Protein AF-A0A968GQY3-F1 (afdb_monomer)

Structure (mmCIF, N/CA/C/O backbone):
data_AF-A0A968GQY3-F1
#
_entry.id   AF-A0A968GQY3-F1
#
loop_
_atom_site.group_PDB
_atom_site.id
_atom_site.type_symbol
_atom_site.label_atom_id
_atom_site.label_alt_id
_atom_site.label_comp_id
_atom_site.label_asym_id
_atom_site.label_entity_id
_atom_site.label_seq_id
_atom_site.pdbx_PDB_ins_code
_atom_site.Cartn_x
_atom_site.Cartn_y
_atom_site.Cartn_z
_atom_site.occupancy
_atom_site.B_iso_or_equiv
_atom_site.auth_seq_id
_atom_site.auth_comp_id
_atom_site.auth_asym_id
_atom_site.auth_atom_id
_atom_site.pdbx_PDB_model_num
ATOM 1 N N . MET A 1 1 ? 6.107 16.540 3.858 1.00 60.84 1 MET A N 1
ATOM 2 C CA . MET A 1 1 ? 4.685 16.249 3.554 1.00 60.84 1 MET A CA 1
ATOM 3 C C . MET A 1 1 ? 4.424 14.768 3.295 1.00 60.84 1 MET A C 1
ATOM 5 O O . MET A 1 1 ? 3.574 14.218 3.980 1.00 60.84 1 MET A O 1
ATOM 9 N N . LEU A 1 2 ? 5.167 14.096 2.402 1.00 68.94 2 LEU A N 1
ATOM 10 C CA . LEU A 1 2 ? 4.952 12.666 2.095 1.00 68.94 2 LEU A CA 1
ATOM 11 C C . LEU A 1 2 ? 4.995 11.741 3.329 1.00 68.94 2 LEU A C 1
ATOM 13 O O . LEU A 1 2 ? 4.120 10.896 3.483 1.00 68.94 2 LEU A O 1
ATOM 17 N N . GLY A 1 3 ? 5.952 11.942 4.244 1.00 71.81 3 GLY A N 1
ATOM 18 C CA . GLY A 1 3 ? 6.068 11.122 5.460 1.00 71.81 3 GLY A CA 1
ATOM 19 C C . GLY A 1 3 ? 4.888 11.264 6.428 1.00 71.81 3 GLY A C 1
ATOM 20 O O . GLY A 1 3 ? 4.412 10.271 6.967 1.00 71.81 3 GLY A O 1
ATOM 21 N N . SER A 1 4 ? 4.359 12.479 6.604 1.00 79.62 4 SER A N 1
ATOM 22 C CA . SER A 1 4 ? 3.203 12.731 7.476 1.00 79.62 4 SER A CA 1
ATOM 23 C C . SER A 1 4 ? 1.925 12.108 6.917 1.00 79.62 4 SER A C 1
ATOM 25 O O . SER A 1 4 ? 1.151 11.518 7.664 1.00 79.62 4 SER A O 1
ATOM 27 N N . LEU A 1 5 ? 1.733 12.193 5.596 1.00 78.25 5 LEU A N 1
ATOM 28 C CA . LEU A 1 5 ? 0.588 11.590 4.917 1.00 78.25 5 LEU A CA 1
ATOM 29 C C . LEU A 1 5 ? 0.647 10.060 4.991 1.00 78.25 5 LEU A C 1
ATOM 31 O O . LEU A 1 5 ? -0.348 9.412 5.297 1.00 78.25 5 LEU A O 1
ATOM 35 N N . ASN A 1 6 ? 1.832 9.486 4.776 1.00 77.25 6 ASN A N 1
ATOM 36 C CA . ASN A 1 6 ? 2.051 8.050 4.905 1.00 77.25 6 ASN A CA 1
ATOM 37 C C . ASN A 1 6 ? 1.795 7.559 6.341 1.00 77.25 6 ASN A C 1
ATOM 39 O O . ASN A 1 6 ? 1.081 6.578 6.529 1.00 77.25 6 ASN A O 1
ATOM 43 N N . GLY A 1 7 ? 2.292 8.286 7.349 1.00 80.00 7 GLY A N 1
ATOM 44 C CA . GLY A 1 7 ? 2.031 7.985 8.757 1.00 80.00 7 GLY A CA 1
ATOM 45 C C . GLY A 1 7 ? 0.544 8.048 9.111 1.00 80.00 7 GLY A C 1
ATOM 46 O O . GLY A 1 7 ? 0.030 7.126 9.742 1.00 80.00 7 GLY A O 1
ATOM 47 N N . TYR A 1 8 ? -0.165 9.081 8.645 1.00 80.62 8 TYR A N 1
ATOM 48 C CA . TYR A 1 8 ? -1.611 9.215 8.840 1.00 80.62 8 TYR A CA 1
ATOM 49 C C . TYR A 1 8 ? -2.384 8.044 8.218 1.00 80.62 8 TYR A C 1
ATOM 51 O O . TYR A 1 8 ? -3.204 7.426 8.893 1.00 80.62 8 TYR A O 1
ATOM 59 N N . ILE A 1 9 ? -2.076 7.689 6.965 1.00 80.31 9 ILE A N 1
ATOM 60 C CA . ILE A 1 9 ? -2.707 6.562 6.261 1.00 80.31 9 ILE A CA 1
ATOM 61 C C . ILE A 1 9 ? -2.434 5.244 6.988 1.00 80.31 9 ILE A C 1
ATOM 63 O O . ILE A 1 9 ? -3.352 4.450 7.165 1.00 80.31 9 ILE A O 1
ATOM 67 N N . ASN A 1 10 ? -1.202 5.012 7.442 1.00 79.38 10 ASN A N 1
ATOM 68 C CA . ASN A 1 10 ? -0.839 3.777 8.132 1.00 79.38 10 ASN A CA 1
ATOM 69 C C . ASN A 1 10 ? -1.600 3.616 9.457 1.00 79.38 10 ASN A C 1
ATOM 71 O O . ASN A 1 10 ? -2.143 2.545 9.737 1.00 79.38 10 ASN A O 1
ATOM 75 N N . VAL A 1 11 ? -1.685 4.688 10.253 1.00 82.81 11 VAL A N 1
ATOM 76 C CA . VAL A 1 11 ? -2.448 4.688 11.509 1.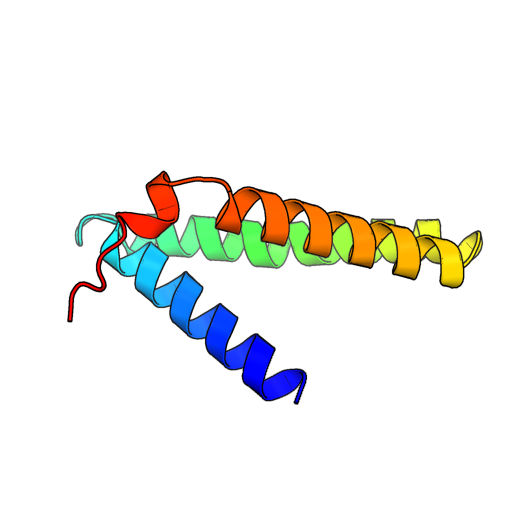00 82.81 11 VAL A CA 1
ATOM 77 C C . VAL A 1 11 ? -3.937 4.514 11.226 1.00 82.81 11 VAL A C 1
ATOM 79 O O . VAL A 1 11 ? -4.560 3.646 11.825 1.00 82.81 11 VAL A O 1
ATOM 82 N N . PHE A 1 12 ? -4.502 5.265 10.277 1.00 81.81 12 PHE A N 1
ATOM 83 C CA . PHE A 1 12 ? -5.911 5.145 9.899 1.00 81.81 12 PHE A CA 1
ATOM 84 C C . PHE A 1 12 ? -6.259 3.725 9.438 1.00 81.81 12 PHE A C 1
ATOM 86 O O . PHE A 1 12 ? -7.225 3.141 9.918 1.00 81.81 12 PHE A O 1
ATOM 93 N N . PHE A 1 13 ? -5.447 3.140 8.556 1.00 78.44 13 PHE A N 1
ATOM 94 C CA . PHE A 1 13 ? -5.665 1.798 8.022 1.00 78.44 13 PHE A CA 1
ATOM 95 C C . PHE A 1 13 ? -5.563 0.727 9.111 1.00 78.44 13 PHE A C 1
ATOM 97 O O . PHE A 1 13 ? -6.399 -0.175 9.186 1.00 78.44 13 PHE A O 1
ATOM 104 N N . THR A 1 14 ? -4.577 0.862 10.000 1.00 74.12 14 THR A N 1
ATOM 105 C CA . THR A 1 14 ? -4.393 -0.045 11.136 1.00 74.12 14 THR A CA 1
ATOM 106 C C . THR A 1 14 ? -5.574 0.046 12.103 1.00 74.12 14 THR A C 1
ATOM 108 O O . THR A 1 14 ? -6.146 -0.981 12.464 1.00 74.12 14 THR A O 1
ATOM 111 N N . THR A 1 15 ? -5.993 1.256 12.476 1.00 79.12 15 THR A N 1
ATOM 112 C CA . THR A 1 15 ? -7.129 1.492 13.381 1.00 79.12 15 THR A CA 1
ATOM 113 C C . THR A 1 15 ? -8.452 1.038 12.763 1.00 79.12 15 THR A C 1
ATOM 115 O O . THR A 1 15 ? -9.263 0.405 13.437 1.00 79.12 15 THR A O 1
ATOM 118 N N . TRP A 1 16 ? -8.666 1.280 11.468 1.00 77.94 16 TRP A N 1
ATOM 119 C CA . TRP A 1 16 ? -9.844 0.803 10.741 1.00 77.94 16 TRP A CA 1
ATOM 120 C C . TRP A 1 16 ? -9.898 -0.728 10.690 1.00 77.94 16 TRP A C 1
ATOM 122 O O . TRP A 1 16 ? -10.932 -1.324 10.996 1.00 77.94 16 TRP A O 1
ATOM 132 N N . GLY A 1 17 ? -8.772 -1.378 10.378 1.00 72.75 17 GLY A N 1
ATOM 133 C CA . GLY A 1 17 ? -8.667 -2.837 10.380 1.00 72.75 17 GLY A CA 1
ATOM 134 C C . GLY A 1 17 ? -8.942 -3.428 11.764 1.00 72.75 17 GLY A C 1
ATOM 135 O O . GLY A 1 17 ? -9.704 -4.386 11.892 1.00 72.75 17 GLY A O 1
ATOM 136 N N . GLN A 1 18 ? -8.392 -2.812 12.813 1.00 71.19 18 GLN A N 1
ATOM 137 C CA . GLN A 1 18 ? -8.657 -3.190 14.203 1.00 71.19 18 GLN A CA 1
ATOM 138 C C . GLN A 1 18 ? -10.129 -2.993 14.601 1.00 71.19 18 GLN A C 1
ATOM 140 O O . GLN A 1 18 ? -10.677 -3.841 15.297 1.00 71.19 18 GLN A O 1
ATOM 145 N N . SER A 1 19 ? -10.779 -1.914 14.149 1.00 71.69 19 SER A N 1
ATOM 146 C CA . SER A 1 19 ? -12.185 -1.594 14.445 1.00 71.69 19 SER A CA 1
ATOM 147 C C . SER A 1 19 ? -13.172 -2.567 13.787 1.00 71.69 19 SER A C 1
ATOM 149 O O . SER A 1 19 ? -14.200 -2.905 14.373 1.00 71.69 19 SER A O 1
ATOM 151 N N . ARG A 1 20 ? -12.856 -3.066 12.584 1.00 68.50 20 ARG A N 1
ATOM 152 C CA . ARG A 1 20 ? -13.702 -4.025 11.853 1.00 68.50 20 ARG A CA 1
ATOM 153 C C . ARG A 1 20 ? -13.543 -5.473 12.322 1.00 68.50 20 ARG A C 1
ATOM 155 O O . ARG A 1 20 ? -14.421 -6.287 12.037 1.00 68.50 20 ARG A O 1
ATOM 162 N N . ALA A 1 21 ? -12.460 -5.815 13.020 1.00 63.94 21 ALA A N 1
ATOM 163 C CA . ALA A 1 21 ? -12.219 -7.178 13.482 1.00 63.94 21 ALA A CA 1
ATOM 164 C C . ALA A 1 21 ? -12.734 -7.421 14.915 1.00 63.94 21 ALA A C 1
ATOM 166 O O . ALA A 1 21 ? -12.421 -6.659 15.830 1.00 63.94 21 ALA A O 1
ATOM 167 N N . PRO A 1 22 ? -13.457 -8.529 15.165 1.00 61.12 22 PRO A N 1
ATOM 168 C CA . PRO A 1 22 ? -13.801 -8.951 16.519 1.00 61.12 22 PRO A CA 1
ATOM 169 C C . PRO A 1 22 ? -12.530 -9.175 17.349 1.00 61.12 22 PRO A C 1
ATOM 171 O O . PRO A 1 22 ? -11.594 -9.824 16.876 1.00 61.12 22 PRO A O 1
ATOM 174 N N . LYS A 1 23 ? -12.508 -8.705 18.607 1.00 62.06 23 LYS A N 1
ATOM 175 C CA . LYS A 1 23 ? -11.336 -8.771 19.512 1.00 62.06 23 LYS A CA 1
ATOM 176 C C . LYS A 1 23 ? -10.682 -10.161 19.595 1.00 62.06 23 LYS A C 1
ATOM 178 O O . LYS A 1 23 ? -9.469 -10.254 19.743 1.00 62.06 23 LYS A O 1
ATOM 183 N N . ALA A 1 24 ? -11.464 -11.230 19.428 1.00 68.44 24 ALA A N 1
ATOM 184 C CA . ALA A 1 24 ? -10.992 -12.616 19.425 1.00 68.44 24 ALA A CA 1
ATOM 185 C C . ALA A 1 24 ? -10.074 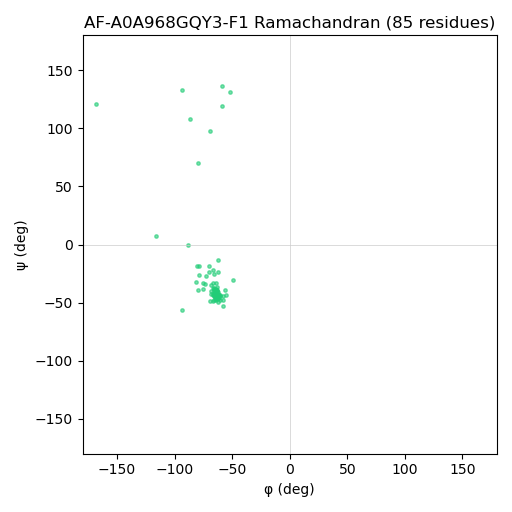-12.987 18.237 1.00 68.44 24 ALA A C 1
ATOM 187 O O . ALA A 1 24 ? -9.302 -13.936 18.336 1.00 68.44 24 ALA A O 1
ATOM 188 N N . PHE A 1 25 ? -10.129 -12.252 17.121 1.00 70.50 25 PHE A N 1
ATOM 189 C CA . PHE A 1 25 ? -9.376 -12.555 15.897 1.00 70.50 25 PHE A CA 1
ATOM 190 C C . PHE A 1 25 ? -8.341 -11.488 15.523 1.00 70.50 25 PHE A C 1
ATOM 192 O O . PHE A 1 25 ? -7.705 -11.613 14.477 1.00 70.50 25 PHE A O 1
ATOM 199 N N . ILE A 1 26 ? -8.106 -10.480 16.37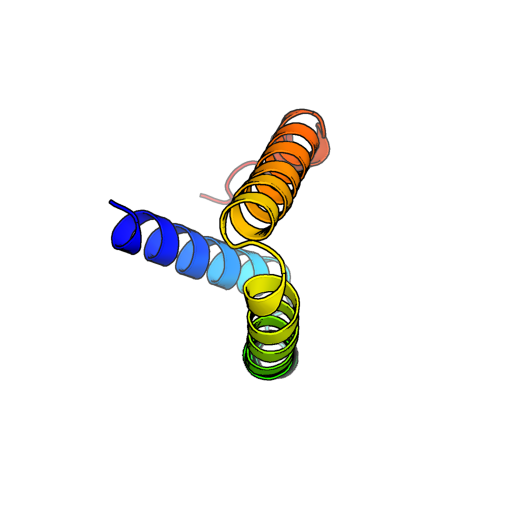4 1.00 73.81 26 ILE A N 1
ATOM 200 C CA . ILE A 1 26 ? -7.143 -9.399 16.095 1.00 73.81 26 ILE A CA 1
ATOM 201 C C . ILE A 1 26 ? -5.739 -9.950 15.804 1.00 73.81 26 ILE A C 1
ATOM 203 O O . ILE A 1 26 ? -5.094 -9.493 14.866 1.00 73.81 26 ILE A O 1
ATOM 207 N N . GLY A 1 27 ? -5.288 -10.987 16.519 1.00 71.50 27 GLY A N 1
ATOM 208 C CA . GLY A 1 27 ? -3.988 -11.621 16.255 1.00 71.50 27 GLY A CA 1
ATOM 209 C C . GLY A 1 27 ? -3.880 -12.274 14.866 1.00 71.50 27 GLY A C 1
ATOM 210 O O . GLY A 1 27 ? -2.839 -12.177 14.221 1.00 71.50 27 GLY A O 1
ATOM 211 N N . ARG A 1 28 ? -4.970 -12.880 14.366 1.00 77.31 28 ARG A N 1
ATOM 212 C CA . ARG A 1 28 ? -5.051 -13.466 13.012 1.00 77.31 28 ARG A CA 1
ATOM 213 C C . ARG A 1 28 ? -5.177 -12.400 11.928 1.00 77.31 28 ARG A C 1
ATOM 215 O O . ARG A 1 28 ? -4.580 -12.544 10.868 1.00 77.31 28 ARG A O 1
ATOM 222 N N . LEU A 1 29 ? -5.930 -11.333 12.191 1.00 76.69 29 LEU A N 1
ATOM 223 C CA . LEU A 1 29 ? -6.019 -10.199 11.275 1.00 76.69 29 LEU A CA 1
ATOM 224 C C . LEU A 1 29 ? -4.645 -9.543 11.116 1.00 76.69 29 LEU A C 1
ATOM 226 O O . LEU A 1 29 ? -4.214 -9.296 9.997 1.00 76.69 29 LEU A O 1
ATOM 230 N N . MET A 1 30 ? -3.936 -9.309 12.221 1.00 75.94 30 MET A N 1
ATOM 231 C CA . MET A 1 30 ? -2.616 -8.687 12.186 1.00 75.94 30 MET A CA 1
ATOM 232 C C . MET A 1 30 ? -1.587 -9.544 11.460 1.00 75.94 30 MET A C 1
ATOM 234 O O . MET A 1 30 ? -0.797 -8.990 10.703 1.00 75.94 30 MET A O 1
ATOM 238 N N . SER A 1 31 ? -1.608 -10.873 11.614 1.00 80.62 31 SER A N 1
ATOM 239 C CA . SER A 1 31 ? -0.706 -11.734 10.840 1.00 80.62 31 SER A CA 1
ATOM 240 C C . SER A 1 31 ? -1.013 -11.693 9.341 1.00 80.62 31 SER A C 1
ATOM 242 O O . SER A 1 31 ? -0.082 -11.644 8.545 1.00 80.62 31 SER A O 1
ATOM 244 N N . LEU A 1 32 ? -2.290 -11.635 8.947 1.00 79.31 32 LEU A N 1
ATOM 245 C CA . LEU A 1 32 ? -2.720 -11.471 7.553 1.00 79.31 32 LEU A CA 1
ATOM 246 C C . LEU A 1 32 ? -2.346 -10.101 6.980 1.00 79.31 32 LEU A C 1
ATOM 248 O O . LEU A 1 32 ? -1.869 -10.021 5.848 1.00 79.31 32 LEU A O 1
ATOM 252 N N . LEU A 1 33 ? -2.534 -9.035 7.760 1.00 77.62 33 LEU A N 1
ATOM 253 C CA . LEU A 1 33 ? -2.150 -7.673 7.390 1.00 77.62 33 LEU A CA 1
ATOM 254 C C . LEU A 1 33 ? -0.634 -7.562 7.233 1.00 77.62 33 LEU A C 1
ATOM 256 O O . LEU A 1 33 ? -0.162 -7.051 6.222 1.00 77.62 33 LEU A O 1
ATOM 260 N N . MET A 1 34 ? 0.125 -8.094 8.192 1.00 80.94 34 MET A N 1
ATOM 261 C CA . MET A 1 34 ? 1.583 -8.135 8.140 1.00 80.94 34 MET A CA 1
ATOM 262 C C . MET A 1 34 ? 2.064 -8.967 6.957 1.00 80.94 34 MET A C 1
ATOM 264 O O . MET A 1 34 ? 2.854 -8.457 6.178 1.00 80.94 34 MET A O 1
ATOM 268 N N . PHE A 1 35 ? 1.548 -10.185 6.766 1.00 84.44 35 PHE A N 1
ATOM 269 C CA . PHE A 1 35 ? 1.893 -11.048 5.632 1.00 84.44 35 PHE A CA 1
ATOM 270 C C . PHE A 1 35 ? 1.601 -10.380 4.288 1.00 84.44 35 PHE A C 1
ATOM 272 O O . PHE A 1 35 ? 2.434 -10.407 3.388 1.00 84.44 35 PHE A O 1
ATOM 279 N N . SER A 1 36 ? 0.443 -9.731 4.159 1.00 81.62 36 SER A N 1
ATOM 280 C CA . SER A 1 36 ? 0.093 -8.997 2.942 1.00 81.62 36 SER A CA 1
ATOM 281 C C . SER A 1 36 ? 1.030 -7.810 2.735 1.00 81.62 36 SER A C 1
ATOM 283 O O . SER A 1 36 ? 1.540 -7.625 1.639 1.00 81.62 36 SER A O 1
ATOM 285 N N . SER A 1 37 ? 1.314 -7.035 3.783 1.00 78.44 37 SER A N 1
ATOM 286 C CA . SER A 1 37 ? 2.180 -5.859 3.693 1.00 78.44 37 SER A CA 1
ATOM 287 C C . SER A 1 37 ? 3.629 -6.226 3.368 1.00 78.44 37 SER A C 1
ATOM 289 O O . SER A 1 37 ? 4.222 -5.625 2.476 1.00 78.44 37 SER A O 1
ATOM 291 N N . THR A 1 38 ? 4.220 -7.191 4.073 1.00 82.56 38 THR A N 1
ATOM 292 C CA . THR A 1 38 ? 5.619 -7.594 3.870 1.00 82.56 38 THR A CA 1
ATOM 293 C C . THR A 1 38 ? 5.796 -8.503 2.663 1.00 82.56 38 THR A C 1
ATOM 295 O O . THR A 1 38 ? 6.868 -8.485 2.071 1.00 82.56 38 THR A O 1
ATOM 298 N N . GLY A 1 39 ? 4.764 -9.250 2.260 1.00 80.12 39 GLY A N 1
ATOM 299 C CA . GLY A 1 39 ? 4.765 -10.096 1.066 1.00 80.12 39 GLY A CA 1
ATOM 300 C C . GLY A 1 39 ? 4.535 -9.321 -0.232 1.00 80.12 39 GLY A C 1
ATOM 301 O O . GLY A 1 39 ? 5.210 -9.588 -1.225 1.00 80.12 39 GLY A O 1
ATOM 302 N N . LEU A 1 40 ? 3.650 -8.313 -0.244 1.00 81.94 40 LEU A N 1
ATOM 303 C CA . LEU A 1 40 ? 3.476 -7.455 -1.425 1.00 81.94 40 LEU A CA 1
ATOM 304 C C . LEU A 1 40 ? 4.652 -6.502 -1.634 1.00 81.94 40 LEU A C 1
ATOM 306 O O . LEU A 1 40 ? 4.896 -6.101 -2.767 1.00 81.94 40 LEU A O 1
ATOM 310 N N . PHE A 1 41 ? 5.379 -6.122 -0.584 1.00 80.31 41 PHE A N 1
ATOM 311 C CA . PHE A 1 41 ? 6.494 -5.181 -0.699 1.00 80.31 41 PHE A CA 1
ATOM 312 C C . PHE A 1 41 ? 7.599 -5.631 -1.681 1.00 80.31 41 PHE A C 1
ATOM 314 O O . PHE A 1 41 ? 7.890 -4.877 -2.614 1.00 80.31 41 PHE A O 1
ATOM 321 N N . PRO A 1 42 ? 8.178 -6.846 -1.575 1.00 80.69 42 PRO A N 1
ATOM 322 C CA . PRO A 1 42 ? 9.170 -7.330 -2.533 1.00 80.69 42 PRO A CA 1
ATOM 323 C C . PRO A 1 42 ? 8.572 -7.560 -3.925 1.00 80.69 42 PRO A C 1
ATOM 325 O O . PRO A 1 42 ? 9.251 -7.312 -4.916 1.00 80.69 42 PRO A O 1
ATOM 328 N N . VAL A 1 43 ? 7.302 -7.967 -4.024 1.00 84.12 43 VAL A N 1
ATOM 329 C CA . VAL A 1 43 ? 6.595 -8.115 -5.310 1.00 84.12 43 VAL A CA 1
ATOM 330 C C . VAL A 1 43 ? 6.459 -6.760 -6.009 1.00 84.12 43 VAL A C 1
ATOM 332 O O . VAL A 1 43 ? 6.756 -6.636 -7.196 1.00 84.12 43 VAL A O 1
ATOM 335 N N . SER A 1 44 ? 6.080 -5.726 -5.259 1.00 79.81 44 SER A N 1
ATOM 336 C CA . SER A 1 44 ? 5.973 -4.349 -5.738 1.00 79.81 44 SER A CA 1
ATOM 337 C C . SER A 1 44 ? 7.333 -3.793 -6.152 1.00 79.81 44 SER A C 1
ATOM 339 O O . SER A 1 44 ? 7.446 -3.183 -7.214 1.00 79.81 44 SER A O 1
ATOM 341 N N . MET A 1 45 ? 8.390 -4.058 -5.377 1.00 80.19 45 MET A N 1
ATOM 342 C CA . MET A 1 45 ? 9.757 -3.682 -5.748 1.00 80.19 45 MET A CA 1
ATOM 343 C C . MET A 1 45 ? 10.249 -4.416 -6.997 1.00 80.19 45 MET A C 1
ATOM 345 O O . MET A 1 45 ? 10.867 -3.786 -7.851 1.00 80.19 45 MET A O 1
ATOM 349 N N . ALA A 1 46 ? 9.956 -5.709 -7.147 1.00 83.50 46 ALA A N 1
ATOM 350 C CA . ALA A 1 46 ? 10.330 -6.482 -8.329 1.00 83.50 46 ALA A CA 1
ATOM 351 C C . ALA A 1 46 ? 9.619 -5.974 -9.593 1.00 83.50 46 ALA A C 1
ATOM 353 O O . ALA A 1 46 ? 10.267 -5.751 -10.615 1.00 83.50 46 ALA A O 1
ATOM 354 N N . LEU A 1 47 ? 8.309 -5.718 -9.509 1.00 78.12 47 LEU A N 1
ATOM 355 C CA . LEU A 1 47 ? 7.532 -5.103 -10.588 1.00 78.12 47 LEU A CA 1
ATOM 356 C C . LEU A 1 47 ? 8.037 -3.694 -10.909 1.00 78.12 47 LEU A C 1
ATOM 358 O O . LEU A 1 47 ? 8.270 -3.375 -12.071 1.00 78.12 47 LEU A O 1
ATOM 362 N N . SER A 1 48 ? 8.277 -2.870 -9.887 1.00 77.06 48 SER A N 1
ATOM 363 C CA . SER A 1 48 ? 8.786 -1.508 -10.068 1.00 77.06 48 SER A CA 1
ATOM 364 C C . SER A 1 48 ? 10.180 -1.507 -10.699 1.00 77.06 48 SER A C 1
ATOM 366 O O . SER A 1 48 ? 10.448 -0.713 -11.594 1.00 77.06 48 SER A O 1
ATOM 368 N N . GLY A 1 49 ? 11.060 -2.428 -10.300 1.00 73.88 49 GLY A N 1
ATOM 369 C CA . GLY A 1 49 ? 12.387 -2.598 -10.891 1.00 73.88 49 GLY A CA 1
ATOM 370 C C . GLY A 1 49 ? 12.344 -3.095 -12.338 1.00 73.88 49 GLY A C 1
ATOM 371 O O . GLY A 1 49 ? 13.132 -2.635 -13.163 1.00 73.88 49 GLY A O 1
ATOM 372 N N . ALA A 1 50 ? 11.404 -3.984 -12.671 1.00 76.94 50 ALA A N 1
ATOM 373 C CA . ALA A 1 50 ? 11.197 -4.456 -14.038 1.00 76.94 50 ALA A CA 1
ATOM 374 C C . ALA A 1 50 ? 10.650 -3.349 -14.956 1.00 76.94 50 ALA A C 1
ATOM 376 O O . ALA A 1 50 ? 11.137 -3.181 -16.071 1.00 76.94 50 ALA A O 1
ATOM 377 N N . VAL A 1 51 ? 9.687 -2.559 -14.472 1.00 68.50 51 VAL A N 1
ATOM 378 C CA . VAL A 1 51 ? 9.061 -1.467 -15.237 1.00 68.50 51 VAL A CA 1
ATOM 379 C C . VAL A 1 51 ? 9.989 -0.249 -15.354 1.00 68.50 51 VAL A C 1
ATOM 381 O O . VAL A 1 51 ? 10.018 0.401 -16.396 1.00 68.50 51 VAL A O 1
ATOM 384 N N . SER A 1 52 ? 10.816 0.024 -14.340 1.00 65.06 52 SER A N 1
ATOM 385 C CA . SER A 1 52 ? 11.790 1.130 -14.343 1.00 65.06 52 SER A CA 1
ATOM 386 C C . SER A 1 52 ? 12.855 0.994 -15.441 1.00 65.06 52 SER A C 1
ATOM 388 O O . SER A 1 52 ? 13.396 1.994 -15.905 1.00 65.06 52 SER A O 1
ATOM 390 N N . ARG A 1 53 ? 13.124 -0.230 -15.922 1.00 63.22 53 ARG A N 1
ATOM 391 C CA . ARG A 1 53 ? 14.029 -0.455 -17.063 1.00 63.22 53 ARG A CA 1
ATOM 392 C C . ARG A 1 53 ? 13.473 0.024 -18.405 1.00 63.22 53 ARG A C 1
ATOM 394 O O . ARG A 1 53 ? 14.255 0.149 -19.340 1.00 63.22 53 ARG A O 1
ATOM 401 N N . VAL A 1 54 ? 12.161 0.235 -18.512 1.00 66.31 54 VAL A N 1
ATOM 402 C CA . VAL A 1 54 ? 11.505 0.653 -19.757 1.00 66.31 54 VAL A CA 1
ATOM 403 C C . VAL A 1 54 ? 11.373 2.172 -19.796 1.00 66.31 54 VAL A C 1
ATOM 405 O O . VAL A 1 54 ? 11.882 2.783 -20.723 1.00 66.31 54 VAL A O 1
ATOM 408 N N . ASP A 1 55 ? 10.739 2.777 -18.785 1.00 68.56 55 ASP A N 1
ATOM 409 C CA . ASP A 1 55 ? 10.624 4.236 -18.666 1.00 68.56 55 ASP A CA 1
ATOM 410 C C . ASP A 1 55 ? 10.108 4.641 -17.274 1.00 68.56 55 ASP A C 1
ATOM 412 O O . ASP A 1 55 ? 9.000 4.278 -16.862 1.00 68.56 55 ASP A O 1
ATOM 416 N N . VAL A 1 56 ? 10.891 5.434 -16.537 1.00 71.06 56 VAL A N 1
ATOM 417 C CA . VAL A 1 56 ? 10.533 5.903 -15.182 1.00 71.06 56 VAL A CA 1
ATOM 418 C C . VAL A 1 56 ? 9.296 6.807 -15.216 1.00 71.06 56 VAL A C 1
ATOM 420 O O . VAL A 1 5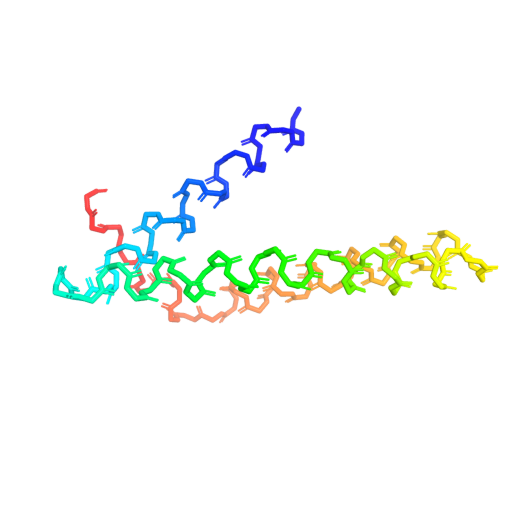6 ? 8.464 6.765 -14.307 1.00 71.06 56 VAL A O 1
ATOM 423 N N . THR A 1 57 ? 9.133 7.582 -16.291 1.00 74.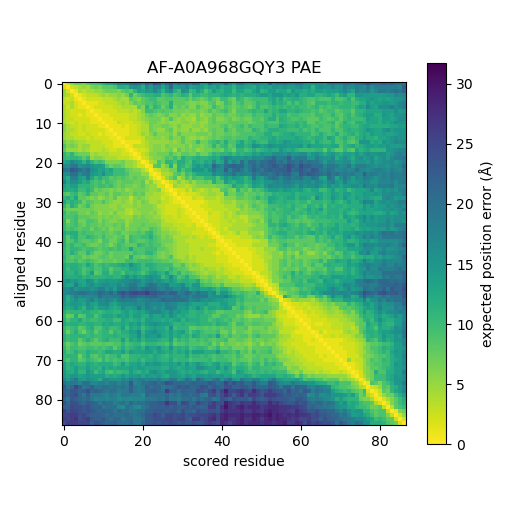12 57 THR A N 1
ATOM 424 C CA . THR A 1 57 ? 7.976 8.464 -16.487 1.00 74.12 57 THR A CA 1
ATOM 425 C C . THR A 1 57 ? 6.683 7.666 -16.641 1.00 74.12 57 THR A C 1
ATOM 427 O O . THR A 1 57 ? 5.692 7.991 -15.993 1.00 74.12 57 THR A O 1
ATOM 430 N N . LEU A 1 58 ? 6.694 6.570 -17.412 1.00 71.50 58 LEU A N 1
ATOM 431 C CA . LEU A 1 58 ? 5.530 5.688 -17.558 1.00 71.50 58 LEU A CA 1
ATOM 432 C C . LEU A 1 58 ? 5.147 5.030 -16.228 1.00 71.50 58 LEU A C 1
ATOM 434 O O . LEU A 1 58 ? 3.964 4.963 -15.898 1.00 71.50 58 LEU A O 1
ATOM 438 N N . LEU A 1 59 ? 6.130 4.604 -15.431 1.00 74.06 59 LEU A N 1
ATOM 439 C CA . LEU A 1 59 ? 5.891 4.019 -14.109 1.00 74.06 59 LEU A CA 1
ATOM 440 C C . LEU A 1 59 ? 5.200 5.020 -13.170 1.00 74.06 59 LEU A C 1
ATOM 442 O O . LEU A 1 59 ? 4.208 4.683 -12.513 1.00 74.06 59 LEU A O 1
ATOM 446 N N . LEU A 1 60 ? 5.680 6.266 -13.135 1.00 76.12 60 LEU A N 1
ATOM 447 C CA . LEU A 1 60 ? 5.074 7.317 -12.316 1.00 76.12 60 LEU A CA 1
ATOM 448 C C . LEU A 1 60 ? 3.665 7.681 -12.795 1.00 76.12 60 LEU A C 1
ATOM 450 O O . LEU A 1 60 ? 2.757 7.796 -11.975 1.00 76.12 60 LEU A O 1
ATOM 454 N N . THR A 1 61 ? 3.457 7.828 -14.105 1.00 80.19 61 THR A N 1
ATOM 455 C CA . THR A 1 61 ? 2.141 8.167 -14.664 1.00 80.19 61 THR A CA 1
ATOM 456 C C . THR A 1 61 ? 1.121 7.056 -14.427 1.00 80.19 61 THR A C 1
ATOM 458 O O . THR A 1 61 ? -0.006 7.343 -14.030 1.00 80.19 61 THR A O 1
ATOM 461 N N . VAL A 1 62 ? 1.504 5.789 -14.602 1.00 81.19 62 VAL A N 1
ATOM 462 C CA . VAL A 1 62 ? 0.604 4.650 -1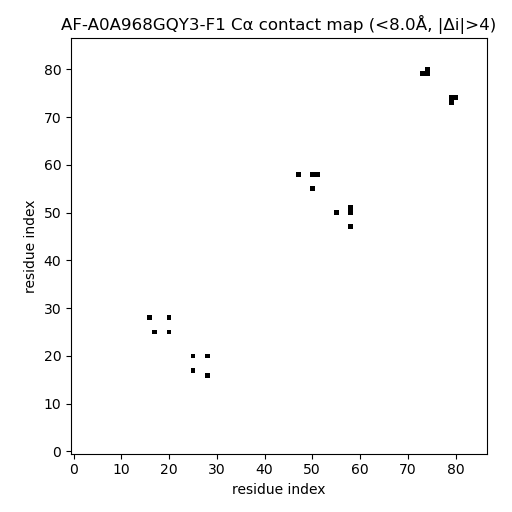4.371 1.00 81.19 62 VAL A CA 1
ATOM 463 C C . VAL A 1 62 ? 0.289 4.492 -12.884 1.00 81.19 62 VAL A C 1
ATOM 465 O O . VAL A 1 62 ? -0.881 4.397 -12.519 1.00 81.19 62 VAL A O 1
ATOM 468 N N . SER A 1 63 ? 1.298 4.513 -12.007 1.00 78.31 63 SER A N 1
ATOM 469 C CA . SER A 1 63 ? 1.074 4.381 -10.558 1.00 78.31 63 SER A CA 1
ATOM 470 C C .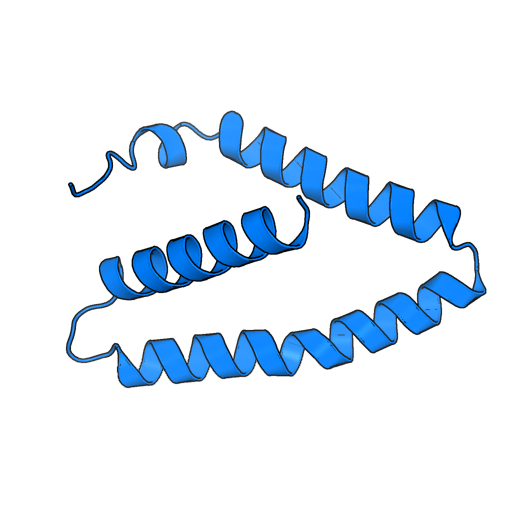 SER A 1 63 ? 0.266 5.551 -9.988 1.00 78.31 63 SER A C 1
ATOM 472 O O . SER A 1 63 ? -0.699 5.331 -9.255 1.00 78.31 63 SER A O 1
ATOM 474 N N . GLY A 1 64 ? 0.587 6.787 -10.383 1.00 77.94 64 GLY A N 1
ATOM 475 C CA . GLY A 1 64 ? -0.173 7.979 -10.014 1.00 77.94 64 GLY A CA 1
ATOM 476 C C . GLY A 1 64 ? -1.605 7.944 -10.549 1.00 77.94 64 GLY A C 1
ATOM 477 O O . GLY A 1 64 ? -2.539 8.268 -9.817 1.00 77.94 64 GLY A O 1
ATOM 478 N N . GLY A 1 65 ? -1.797 7.476 -11.786 1.00 84.81 65 GLY A N 1
ATOM 479 C CA . GLY A 1 65 ? -3.113 7.287 -12.397 1.00 84.81 65 GLY A CA 1
ATOM 480 C C . GLY A 1 65 ? -3.973 6.265 -11.654 1.00 84.81 65 GLY A C 1
ATOM 481 O O . GLY A 1 65 ? -5.145 6.530 -11.398 1.00 84.81 65 GLY A O 1
ATOM 482 N N . ILE A 1 66 ? -3.392 5.138 -11.232 1.00 82.31 66 ILE A N 1
ATOM 483 C CA . ILE A 1 66 ? -4.083 4.124 -10.420 1.00 82.31 66 ILE A CA 1
ATOM 484 C C . ILE A 1 66 ? -4.513 4.717 -9.076 1.00 82.31 66 ILE A C 1
ATOM 486 O O . ILE A 1 66 ? -5.663 4.551 -8.678 1.00 82.31 66 ILE A O 1
ATOM 490 N N . VAL A 1 67 ? -3.626 5.444 -8.389 1.00 80.12 67 VAL A N 1
ATOM 491 C CA . VAL A 1 67 ? -3.958 6.085 -7.106 1.00 80.12 67 VAL A CA 1
ATOM 492 C C . VAL A 1 67 ? -5.060 7.135 -7.280 1.00 80.12 67 VAL A C 1
ATOM 494 O O . VAL A 1 67 ? -5.996 7.167 -6.483 1.00 80.12 67 VAL A O 1
ATOM 497 N N . ALA A 1 68 ? -5.004 7.950 -8.336 1.00 83.12 68 ALA A N 1
ATOM 498 C CA . ALA A 1 68 ? -6.034 8.941 -8.643 1.00 83.12 68 ALA A CA 1
ATOM 499 C C . ALA A 1 68 ? -7.388 8.291 -8.969 1.00 83.12 68 ALA A C 1
ATOM 501 O O . ALA A 1 68 ? -8.418 8.745 -8.474 1.00 83.12 68 ALA A O 1
ATOM 502 N N . LEU A 1 69 ? -7.394 7.201 -9.744 1.00 83.62 69 LEU A N 1
ATOM 503 C CA . LEU A 1 69 ? -8.596 6.422 -10.054 1.00 83.62 69 LEU A CA 1
ATOM 504 C C . LEU A 1 69 ? -9.198 5.780 -8.807 1.00 83.62 69 LEU A C 1
ATOM 506 O O . LEU A 1 69 ? -10.405 5.866 -8.608 1.00 83.62 69 LEU A O 1
ATOM 510 N N . LEU A 1 70 ? -8.379 5.169 -7.950 1.00 78.25 70 LEU A N 1
ATOM 511 C CA . LEU A 1 70 ? -8.844 4.591 -6.689 1.00 78.25 70 LEU A CA 1
ATOM 512 C C . LEU A 1 70 ? -9.381 5.669 -5.745 1.00 78.25 70 LEU A C 1
ATOM 514 O O . LEU A 1 70 ? -10.415 5.459 -5.117 1.00 78.25 70 LEU A O 1
ATOM 518 N N . GLY A 1 71 ? -8.732 6.834 -5.689 1.00 76.69 71 GLY A N 1
ATOM 519 C CA . GLY A 1 71 ? -9.206 7.992 -4.932 1.00 76.69 71 GLY A CA 1
ATOM 520 C C . GLY A 1 71 ? -10.551 8.510 -5.441 1.00 76.69 71 GLY A C 1
ATOM 521 O O . GLY A 1 71 ? -11.462 8.727 -4.641 1.00 76.69 71 GLY A O 1
ATOM 522 N N . LEU A 1 72 ? -10.709 8.635 -6.763 1.00 79.50 72 LEU A N 1
ATOM 523 C CA . LEU A 1 72 ? -11.973 8.994 -7.417 1.00 79.50 72 LEU A CA 1
ATOM 524 C C . LEU A 1 72 ? -13.063 7.950 -7.159 1.00 79.50 72 LEU A C 1
ATOM 526 O O . LEU A 1 72 ? -14.182 8.300 -6.805 1.00 79.50 72 LEU A O 1
ATOM 530 N N . MET A 1 73 ? -12.740 6.663 -7.268 1.00 72.81 73 MET A N 1
ATOM 531 C CA . MET A 1 73 ? -13.671 5.573 -6.969 1.00 72.81 73 MET A CA 1
ATOM 532 C C . MET A 1 73 ? -14.079 5.565 -5.494 1.00 72.81 73 MET A C 1
ATOM 534 O O . MET A 1 73 ? -15.248 5.354 -5.192 1.00 72.81 73 MET A O 1
ATOM 538 N N . MET A 1 74 ? -13.157 5.846 -4.569 1.00 65.56 74 MET A N 1
ATOM 539 C CA . MET A 1 74 ? -13.466 5.988 -3.143 1.00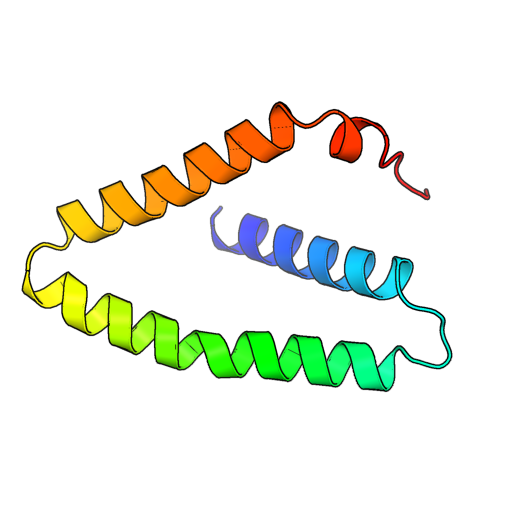 65.56 74 MET A CA 1
ATOM 540 C C . MET A 1 74 ? -14.353 7.200 -2.851 1.00 65.56 74 MET A C 1
ATOM 542 O O . MET A 1 74 ? -15.239 7.098 -2.008 1.00 65.56 74 MET A O 1
ATOM 546 N N . THR A 1 75 ? -14.154 8.325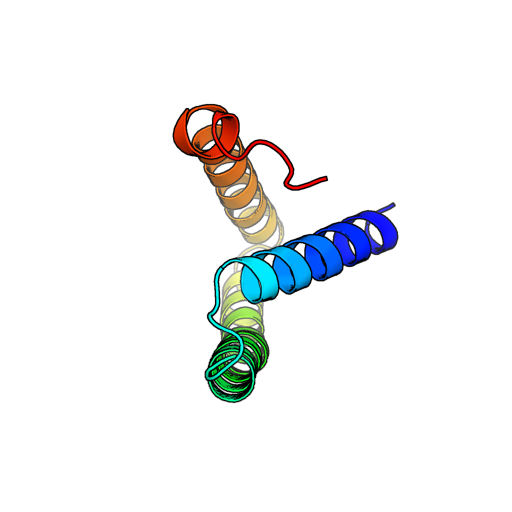 -3.544 1.00 69.31 75 THR A N 1
ATOM 547 C CA . THR A 1 75 ? -15.004 9.521 -3.387 1.00 69.31 75 THR A CA 1
ATOM 548 C C . THR A 1 75 ? -16.379 9.350 -4.027 1.00 69.31 75 THR A C 1
ATOM 550 O O . THR A 1 75 ? -17.363 9.861 -3.498 1.00 69.31 75 THR A O 1
ATOM 553 N N . LEU A 1 76 ? -16.467 8.610 -5.134 1.00 65.88 76 LEU A N 1
ATOM 554 C CA . LEU A 1 76 ? -17.723 8.312 -5.820 1.00 65.88 76 LEU A CA 1
ATOM 555 C C . LEU A 1 76 ? -18.533 7.203 -5.139 1.00 65.88 76 LEU A C 1
ATOM 557 O O . LEU A 1 76 ? -19.730 7.102 -5.394 1.00 65.88 76 LEU A O 1
ATOM 561 N N . ASN A 1 77 ? -17.923 6.375 -4.284 1.00 58.22 77 ASN A N 1
ATOM 562 C CA . ASN A 1 77 ? -18.624 5.287 -3.612 1.00 58.22 77 ASN A CA 1
ATOM 563 C C . ASN A 1 77 ? -19.297 5.786 -2.311 1.00 58.22 77 ASN A C 1
ATOM 565 O O . ASN A 1 77 ? -18.609 6.022 -1.311 1.00 58.22 77 ASN A O 1
ATOM 569 N N . PRO A 1 78 ? -20.641 5.911 -2.264 1.00 54.47 78 PRO A N 1
ATOM 570 C CA . PRO A 1 78 ? -21.373 6.400 -1.089 1.00 54.47 78 PRO A CA 1
ATOM 571 C C . PRO A 1 78 ? -21.203 5.513 0.159 1.00 54.47 78 PRO A C 1
ATOM 573 O O . PRO A 1 78 ? -21.477 5.965 1.267 1.00 54.47 78 PRO A O 1
ATOM 576 N N . THR A 1 79 ? -20.673 4.296 0.003 1.00 53.12 79 THR A N 1
ATOM 577 C CA . THR A 1 79 ? -20.336 3.361 1.092 1.00 53.12 79 THR A CA 1
ATOM 578 C C . THR A 1 79 ? -19.205 3.867 2.001 1.00 53.12 79 THR A C 1
ATOM 580 O O . THR A 1 79 ? -19.142 3.489 3.169 1.00 53.12 79 THR A O 1
ATOM 583 N N . VAL A 1 80 ? -18.312 4.736 1.504 1.00 52.78 80 VAL A N 1
ATOM 584 C CA . VAL A 1 80 ? -17.283 5.399 2.334 1.00 52.78 80 VAL A CA 1
ATOM 585 C C . VAL A 1 80 ? -17.882 6.599 3.069 1.00 52.78 80 VAL A C 1
ATOM 587 O O . VAL A 1 80 ? -17.525 6.864 4.212 1.00 52.78 80 VAL A O 1
ATOM 590 N N . ARG A 1 81 ? -18.865 7.274 2.460 1.00 52.41 81 ARG A N 1
ATOM 591 C CA . ARG A 1 81 ? -19.583 8.404 3.067 1.00 52.41 81 ARG A CA 1
ATOM 592 C C . ARG A 1 81 ? -20.496 7.980 4.226 1.00 52.41 81 ARG A C 1
ATOM 594 O O . ARG A 1 81 ? -20.768 8.798 5.093 1.00 52.41 81 ARG A O 1
ATOM 601 N N . SER A 1 82 ? -20.927 6.717 4.267 1.00 48.50 82 SER A N 1
ATOM 602 C CA . SER A 1 82 ? -21.626 6.125 5.417 1.00 48.50 82 SER A CA 1
ATOM 603 C C . SER A 1 82 ? -20.691 5.515 6.469 1.00 48.50 82 SER A C 1
ATOM 605 O O . SER A 1 82 ? -21.176 4.980 7.463 1.00 48.50 82 SER A O 1
ATOM 607 N N . MET A 1 83 ? -19.364 5.556 6.280 1.00 52.78 83 MET A N 1
ATOM 608 C CA . MET A 1 83 ? -18.423 5.297 7.374 1.00 52.78 83 MET A CA 1
ATOM 609 C C . MET A 1 83 ? -18.322 6.567 8.217 1.00 52.78 83 MET A C 1
ATOM 611 O O . MET A 1 83 ? -17.328 7.288 8.179 1.00 52.78 83 MET A O 1
ATOM 615 N N . GLU A 1 84 ? -19.407 6.852 8.933 1.00 53.22 84 GLU A N 1
ATOM 616 C CA . GLU A 1 84 ? -19.417 7.812 10.025 1.00 53.22 84 GLU A CA 1
ATOM 617 C C . GLU A 1 84 ? -18.269 7.430 10.979 1.00 53.22 84 GLU A C 1
ATOM 619 O O . GLU A 1 84 ? -18.090 6.238 11.274 1.00 53.22 84 GLU A O 1
ATOM 624 N N . PRO A 1 85 ? -17.418 8.386 11.382 1.00 47.25 85 PRO A N 1
ATOM 625 C CA . PRO A 1 85 ? -16.356 8.111 12.329 1.00 47.25 85 PRO A CA 1
ATOM 626 C C . PRO A 1 85 ? -17.010 7.593 13.609 1.00 47.25 85 PRO A C 1
ATOM 628 O O . PRO A 1 85 ? -17.830 8.268 14.227 1.00 47.25 85 PRO A O 1
ATOM 631 N N . ALA A 1 86 ? -16.681 6.362 14.000 1.00 52.28 86 ALA A N 1
ATOM 632 C CA . ALA A 1 86 ? -16.898 5.966 15.375 1.00 52.28 86 ALA A CA 1
ATOM 633 C C . ALA A 1 86 ? -15.881 6.768 16.198 1.00 52.28 86 ALA A C 1
ATOM 635 O O . ALA A 1 86 ? -14.718 6.365 16.288 1.00 52.28 86 ALA A O 1
ATOM 636 N N . VAL A 1 87 ? -16.386 7.874 16.761 1.00 42.94 87 VAL A N 1
ATOM 637 C CA . VAL A 1 87 ? -15.744 8.930 17.570 1.00 42.94 87 VAL A CA 1
ATOM 638 C C . VAL A 1 87 ? -15.261 10.144 16.777 1.00 42.94 87 VAL A C 1
ATOM 640 O O . VAL A 1 87 ? -14.283 10.028 16.007 1.00 42.94 87 VAL A O 1
#

Mean predicted aligned error: 11.23 Å

Foldseek 3Di:
DVVVVVVVCVVVVLVVLVVPDDPVCNVVSVVVVVCCVVVVVVVVVVVLVVVVVPPPVVVCCVVVVVVVVVVVVCVPDCVNVVPDPPD

pLDDT: mean 72.7, std 9.95, range [42.94, 84.81]

Solvent-accessible surface area (backbone atoms only — not comparable to full-atom values): 5024 Å² total; per-residue (Å²): 108,71,67,59,54,50,51,51,50,52,52,50,51,51,52,50,55,56,70,74,42,60,83,92,45,46,73,60,50,50,51,52,52,48,50,50,55,65,54,45,46,60,53,50,49,52,52,48,56,61,45,49,74,77,39,59,65,59,49,51,52,51,54,50,48,52,52,50,50,51,52,50,51,51,71,70,35,66,75,56,73,67,59,64,71,91,119

Secondary structure (DSSP, 8-state):
-HHHHHHHHHHHHHHHHHHHS-GGGHHHHHHHHHHHHHHHHHHHHHHHHHHHTT-HHHHHHHHHHHHHHHHHHHHH-HHHHT-----

Sequence (87 aa):
MLGSLNGYINVFFTTWGQSRAPKAFIGRLMSLLMFSSTGLFPVSMALSGAVSRVDVTLLLTVSGGIVALLGLMMTLNPTVRSMEPAV

Radius of gyration: 16.23 Å; Cα contacts (8 Å, |Δi|>4): 11; chains: 1; bounding box: 36×30×39 Å